Protein AF-A0A5P3VEY8-F1 (afdb_monomer)

pLDDT: mean 82.39, std 8.96, range [57.97, 95.94]

Sequence (77 aa):
MNMTRIIHDHTGQTIAIPAELAYANEDLTLQIERIGDELRIWSSSSHLAGLLAVFTSFPPDFLIEGRGDQTESKRTF

Nearest PDB structures (foldseek):
  6ifm-assembly1_F  TM=6.075E-01  e=1.864E-01  Salmonella enterica subsp. enterica serovar Typhimurium str. LT2
  9h6d-assembly1_D  TM=6.508E-01  e=3.292E-01  Escherichia coli KLY
  9h6b-assembly1_B  TM=6.111E-01  e=4.240E-01  Escherichia coli KLY
  9h6c-assembly1_B-2  TM=5.665E-01  e=3.736E-01  Escherichia coli KLY
  9h6c-assembly1_D-2  TM=6.552E-01  e=5.460E-01  Escherichia coli KLY

Foldseek 3Di:
DDDWDWDDDPPGIDTDDPPVRDDPDPPWDWDWDDDPPDIDIDTVPVPCVCVVVVVVVDDPCVQVVHPPDDDDDDDDD

Organism: NCBI:txid96344

Solvent-accessible surface area (backbone atoms only — not comparable to full-atom values): 5496 Å² total; per-residue (Å²): 137,87,88,67,61,80,42,79,57,100,87,52,80,43,72,64,70,55,81,96,71,48,73,95,59,86,94,63,59,69,44,76,49,77,58,90,92,44,77,50,74,46,76,51,65,82,65,65,74,5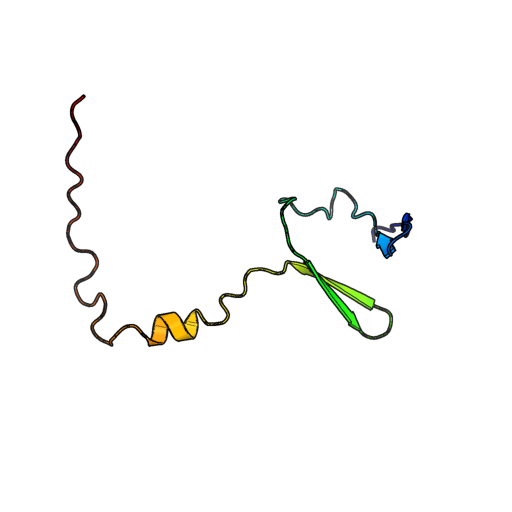8,45,65,58,58,61,66,68,52,59,96,66,66,62,74,83,54,88,64,88,79,81,82,75,83,82,84,130

Mean predicted aligned error: 12.78 Å

Radius of gyration: 23.07 Å; Cα contacts (8 Å, |Δi|>4): 42; chains: 1; bounding box: 55×45×46 Å

Secondary structure (DSSP, 8-state):
-----EEE-SSSEEEPPPGGG--S-SS--EEEEEETTEEEEEE-----TTHHHHHHTS-TTTTTTTT----------

Structure (mmCIF, N/CA/C/O backbone):
data_AF-A0A5P3VEY8-F1
#
_entry.id   AF-A0A5P3VEY8-F1
#
loop_
_atom_site.group_PDB
_atom_site.id
_atom_site.type_symbol
_atom_site.label_atom_id
_atom_site.label_alt_id
_atom_site.label_comp_id
_atom_site.label_asym_id
_atom_site.label_entity_id
_atom_site.label_seq_id
_atom_site.pdbx_PDB_ins_code
_atom_site.Cartn_x
_atom_site.Cartn_y
_atom_site.Cartn_z
_atom_site.occupancy
_atom_site.B_iso_or_equiv
_atom_site.auth_seq_id
_atom_site.auth_comp_id
_atom_site.auth_asym_id
_atom_site.auth_atom_id
_atom_site.pdbx_PDB_model_num
ATOM 1 N N . MET A 1 1 ? -0.281 -10.384 19.651 1.00 63.38 1 MET A N 1
ATOM 2 C CA . MET A 1 1 ? -1.580 -10.096 19.007 1.00 63.38 1 MET A CA 1
ATOM 3 C C . MET A 1 1 ? -2.005 -8.729 19.491 1.00 63.38 1 MET A C 1
ATOM 5 O O . MET A 1 1 ? -2.239 -8.585 20.684 1.00 63.38 1 MET A O 1
ATOM 9 N N . ASN A 1 2 ? -2.040 -7.736 18.607 1.00 76.56 2 ASN A N 1
ATOM 10 C CA . ASN A 1 2 ? -2.422 -6.377 18.979 1.00 76.56 2 ASN A CA 1
ATOM 11 C C . ASN A 1 2 ? -3.887 -6.212 18.572 1.00 76.56 2 ASN A C 1
ATOM 13 O O . ASN A 1 2 ? -4.220 -6.333 17.395 1.00 76.56 2 ASN A O 1
ATOM 17 N N . MET A 1 3 ? -4.770 -6.029 19.552 1.00 79.75 3 MET A N 1
ATOM 18 C CA . MET A 1 3 ? -6.184 -5.773 19.297 1.00 79.75 3 MET A CA 1
ATOM 19 C C . MET A 1 3 ? -6.387 -4.276 19.108 1.00 79.75 3 MET A C 1
ATOM 21 O O . MET A 1 3 ? -5.930 -3.470 19.914 1.00 79.75 3 MET A O 1
ATOM 25 N N . THR A 1 4 ? -7.092 -3.916 18.048 1.00 87.12 4 THR A N 1
ATOM 26 C CA . THR A 1 4 ? -7.477 -2.541 17.739 1.00 87.12 4 THR A CA 1
ATOM 27 C C . THR A 1 4 ? -8.987 -2.493 17.539 1.00 87.12 4 THR A C 1
ATOM 29 O O . THR A 1 4 ? -9.630 -3.509 17.262 1.00 87.12 4 THR A O 1
ATOM 32 N N . ARG A 1 5 ? -9.576 -1.322 17.781 1.00 84.88 5 ARG A N 1
ATOM 33 C CA . ARG A 1 5 ? -11.008 -1.086 17.636 1.00 84.88 5 ARG A CA 1
ATOM 34 C C . ARG A 1 5 ? -11.254 -0.327 16.340 1.00 84.88 5 ARG A C 1
ATOM 36 O O . ARG A 1 5 ? -10.547 0.623 16.016 1.00 84.88 5 ARG A O 1
ATOM 43 N N . ILE A 1 6 ? -12.318 -0.720 15.657 1.00 86.62 6 ILE A N 1
ATOM 44 C CA . ILE A 1 6 ? -12.881 0.038 14.551 1.00 86.62 6 ILE A CA 1
ATOM 45 C C . ILE A 1 6 ? -13.449 1.369 15.055 1.00 86.62 6 ILE A C 1
ATOM 47 O O . ILE A 1 6 ? -14.256 1.411 15.985 1.00 86.62 6 ILE A O 1
ATOM 51 N N . ILE A 1 7 ? -13.064 2.447 14.389 1.00 87.56 7 ILE A N 1
ATOM 52 C CA . ILE A 1 7 ? -13.641 3.774 14.546 1.00 87.56 7 ILE A CA 1
ATOM 53 C C . ILE A 1 7 ? -14.536 4.015 13.332 1.00 87.56 7 ILE A C 1
ATOM 55 O O . ILE A 1 7 ? -14.142 3.766 12.194 1.00 87.56 7 ILE A O 1
ATOM 59 N N . HIS A 1 8 ? -15.758 4.471 13.572 1.00 81.12 8 HIS A N 1
ATOM 60 C CA . HIS A 1 8 ? -16.671 4.847 12.501 1.00 81.12 8 HIS A CA 1
ATOM 61 C C . HIS A 1 8 ? -16.549 6.342 12.248 1.00 81.12 8 HIS A C 1
ATOM 63 O O . HIS A 1 8 ? -16.686 7.136 13.180 1.00 81.12 8 HIS A O 1
ATOM 69 N N . ASP A 1 9 ? -16.319 6.712 10.994 1.00 77.50 9 ASP A N 1
ATOM 70 C CA . ASP A 1 9 ? -16.472 8.082 10.531 1.00 77.50 9 ASP A CA 1
ATOM 71 C C . ASP A 1 9 ? -17.677 8.183 9.578 1.00 77.50 9 ASP A C 1
ATOM 73 O O . ASP A 1 9 ? -18.295 7.192 9.194 1.00 77.50 9 ASP A O 1
ATOM 77 N N . HIS A 1 10 ? -18.056 9.408 9.230 1.00 68.19 10 HIS A N 1
ATOM 78 C CA . HIS A 1 10 ? -19.179 9.726 8.341 1.00 68.19 10 HIS A CA 1
ATOM 79 C C . HIS A 1 10 ? -19.054 9.224 6.888 1.00 68.19 10 HIS A C 1
ATOM 81 O O . HIS A 1 10 ? -20.032 9.267 6.145 1.00 68.19 10 HIS A O 1
ATOM 87 N N . THR A 1 11 ? -17.880 8.759 6.473 1.00 81.62 11 THR A N 1
ATOM 88 C CA . THR A 1 11 ? -17.538 8.389 5.091 1.00 81.62 11 THR A CA 1
ATOM 89 C C . THR A 1 11 ? -17.077 6.936 4.963 1.00 81.62 11 THR A C 1
ATOM 91 O O . THR A 1 11 ? -17.006 6.419 3.850 1.00 81.62 11 THR A O 1
ATOM 94 N N . GLY A 1 12 ? -16.800 6.254 6.078 1.00 82.88 12 GLY A N 1
ATOM 95 C CA . GLY A 1 12 ? -16.265 4.905 6.081 1.00 82.88 12 GLY A CA 1
ATOM 96 C C . GLY A 1 12 ? -15.874 4.374 7.462 1.00 82.88 12 GLY A C 1
ATOM 97 O O . GLY A 1 12 ? -16.338 4.818 8.515 1.00 82.88 12 GLY A O 1
ATOM 98 N N . GLN A 1 13 ? -15.040 3.334 7.429 1.00 86.69 13 GLN A N 1
ATOM 99 C CA . GLN A 1 13 ? -14.525 2.641 8.602 1.00 86.69 13 GLN A CA 1
ATOM 100 C C . GLN A 1 13 ? -13.019 2.874 8.710 1.00 86.69 13 GLN A C 1
ATOM 102 O O . GLN A 1 13 ? -12.280 2.581 7.773 1.00 86.69 13 GLN A O 1
ATOM 107 N N . THR A 1 14 ? -12.570 3.341 9.870 1.00 89.06 14 THR A N 1
ATOM 108 C CA . THR A 1 14 ? -11.159 3.597 10.158 1.00 89.06 14 THR A CA 1
ATOM 109 C C . THR A 1 14 ? -10.647 2.593 11.194 1.00 89.06 14 THR A C 1
ATOM 111 O O . THR A 1 14 ? -11.306 2.327 12.200 1.00 89.06 14 THR A O 1
ATOM 114 N N . ILE A 1 15 ? -9.460 2.023 10.968 1.00 88.44 15 ILE A N 1
ATOM 115 C CA . ILE A 1 15 ? -8.787 1.114 11.909 1.00 88.44 15 ILE A CA 1
ATOM 116 C C . ILE A 1 15 ? -7.554 1.827 12.462 1.00 88.44 15 ILE A C 1
ATOM 118 O O . ILE A 1 15 ? -6.685 2.244 11.701 1.00 88.44 15 ILE A O 1
ATOM 122 N N . ALA A 1 16 ? -7.457 1.947 13.788 1.00 88.50 16 ALA A N 1
ATOM 123 C CA . ALA A 1 16 ? -6.256 2.485 14.419 1.00 88.50 16 ALA A CA 1
ATOM 124 C C . ALA A 1 16 ? -5.115 1.461 14.317 1.00 88.50 16 ALA A C 1
ATOM 126 O O . ALA A 1 16 ? -5.240 0.353 14.847 1.00 88.50 16 ALA A O 1
ATOM 127 N N . ILE A 1 17 ? -4.016 1.818 13.651 1.00 86.88 17 ILE A N 1
ATOM 128 C CA . ILE A 1 17 ? -2.804 0.992 13.601 1.00 86.88 17 ILE A CA 1
ATOM 129 C C . ILE A 1 17 ? -1.959 1.321 14.844 1.00 86.88 17 ILE A C 1
ATOM 131 O O . ILE A 1 17 ? -1.587 2.482 15.019 1.00 86.88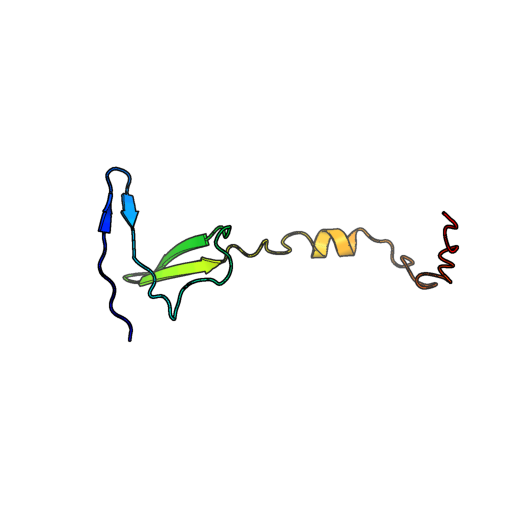 17 ILE A O 1
ATOM 135 N N . PRO A 1 18 ? -1.678 0.346 15.733 1.00 89.31 18 PRO A N 1
ATOM 136 C CA . PRO A 1 18 ? -0.811 0.555 16.892 1.00 89.31 18 PRO A CA 1
ATOM 137 C C . PRO A 1 18 ? 0.565 1.082 16.482 1.00 89.31 18 PRO A C 1
ATOM 139 O O . PRO A 1 18 ? 1.068 0.712 15.424 1.00 89.31 18 PRO A O 1
ATOM 142 N N . ALA A 1 19 ? 1.199 1.893 17.331 1.00 87.69 19 ALA A N 1
ATOM 143 C CA . ALA A 1 19 ? 2.489 2.515 17.023 1.00 87.69 19 ALA A CA 1
ATOM 144 C C . ALA A 1 19 ? 3.584 1.487 16.681 1.00 87.69 19 ALA A C 1
ATOM 146 O O . ALA A 1 19 ? 4.446 1.766 15.856 1.00 87.69 19 ALA A O 1
ATOM 147 N N . GLU A 1 20 ? 3.521 0.278 17.249 1.00 88.44 20 GLU A N 1
ATOM 148 C CA . GLU A 1 20 ? 4.478 -0.795 16.947 1.00 88.44 20 GLU A CA 1
ATOM 149 C C . GLU A 1 20 ? 4.306 -1.389 15.537 1.00 88.44 20 GLU A C 1
ATOM 151 O O . GLU A 1 20 ? 5.195 -2.084 15.051 1.00 88.44 20 GLU A O 1
ATOM 156 N N . LEU A 1 21 ? 3.158 -1.149 14.894 1.00 87.62 21 LEU A N 1
ATOM 157 C CA . LEU A 1 21 ? 2.802 -1.627 13.553 1.00 87.62 21 LEU A CA 1
ATOM 158 C C . LEU A 1 21 ? 2.665 -0.483 12.536 1.00 87.62 21 LEU A C 1
ATOM 160 O O . LEU A 1 21 ? 2.362 -0.739 11.371 1.00 87.62 21 LEU A O 1
ATOM 164 N N . ALA A 1 22 ? 2.843 0.767 12.968 1.00 87.25 22 ALA A N 1
ATOM 165 C CA . ALA A 1 22 ? 2.705 1.935 12.113 1.00 87.25 22 ALA A CA 1
ATOM 166 C C . ALA A 1 22 ? 3.784 1.946 11.018 1.00 87.25 22 ALA A C 1
ATOM 168 O O . ALA A 1 22 ? 4.941 1.585 11.247 1.00 87.25 22 ALA A O 1
ATOM 169 N N . TYR A 1 23 ? 3.407 2.379 9.815 1.00 85.06 23 TYR A N 1
ATOM 170 C CA . TYR A 1 23 ? 4.369 2.605 8.741 1.00 85.06 23 TYR A CA 1
ATOM 171 C C . TYR A 1 23 ? 5.298 3.769 9.101 1.00 85.06 23 TYR A C 1
ATOM 173 O O . TYR A 1 23 ? 4.873 4.753 9.697 1.00 85.06 23 TYR A O 1
ATOM 181 N N . ALA A 1 24 ? 6.567 3.676 8.701 1.00 82.69 24 ALA A N 1
ATOM 182 C CA . ALA A 1 24 ? 7.547 4.737 8.943 1.00 82.69 24 ALA A CA 1
ATOM 183 C C . ALA A 1 24 ? 7.308 6.000 8.092 1.00 82.69 24 ALA A C 1
ATOM 185 O O . ALA A 1 24 ? 7.818 7.064 8.427 1.00 82.69 24 ALA A O 1
ATOM 186 N N . ASN A 1 25 ? 6.582 5.871 6.976 1.00 79.62 25 ASN A N 1
ATOM 187 C CA . ASN A 1 25 ? 6.238 6.970 6.079 1.00 79.62 25 ASN A CA 1
ATOM 188 C C . ASN A 1 25 ? 4.721 7.197 6.106 1.00 79.62 25 ASN A C 1
ATOM 190 O O . ASN A 1 25 ? 3.961 6.246 5.917 1.00 79.62 25 ASN A O 1
ATOM 194 N N . GLU A 1 26 ? 4.311 8.446 6.323 1.00 72.94 26 GLU A N 1
ATOM 195 C CA . GLU A 1 26 ? 2.908 8.861 6.399 1.00 72.94 26 GLU A CA 1
ATOM 196 C C . GLU A 1 26 ? 2.282 9.080 5.009 1.00 72.94 26 GLU A C 1
ATOM 198 O O . GLU A 1 26 ? 1.087 8.851 4.837 1.00 72.94 26 GLU A O 1
ATOM 203 N N . ASP A 1 27 ? 3.084 9.407 3.988 1.00 77.81 27 ASP A N 1
ATOM 204 C CA . ASP A 1 27 ? 2.636 9.585 2.597 1.00 77.81 27 ASP A CA 1
ATOM 205 C C . ASP A 1 27 ? 2.645 8.255 1.824 1.00 77.81 27 ASP A C 1
ATOM 207 O O . ASP A 1 27 ? 3.294 8.091 0.785 1.00 77.81 27 ASP A O 1
ATOM 211 N N . LEU A 1 28 ? 1.944 7.253 2.356 1.00 82.00 28 LEU A N 1
ATOM 212 C CA . LEU A 1 28 ? 1.864 5.924 1.759 1.00 82.00 28 LEU A CA 1
ATOM 213 C C . LEU A 1 28 ? 0.457 5.637 1.233 1.00 82.00 28 LEU A C 1
ATOM 215 O O . LEU A 1 28 ? -0.527 5.677 1.966 1.00 82.00 28 LEU A O 1
ATOM 219 N N . THR A 1 29 ? 0.364 5.253 -0.040 1.00 84.62 29 THR A N 1
ATOM 220 C CA . THR A 1 29 ? -0.868 4.661 -0.576 1.00 84.62 29 THR A CA 1
ATOM 221 C C . THR A 1 29 ? -0.920 3.183 -0.203 1.00 84.62 29 THR A C 1
ATOM 223 O O . THR A 1 29 ? 0.045 2.447 -0.420 1.00 84.62 29 THR A O 1
ATOM 226 N N . LEU A 1 30 ? -2.049 2.734 0.338 1.00 87.00 30 LEU A N 1
ATOM 227 C CA . LEU A 1 30 ? -2.272 1.342 0.721 1.00 87.00 30 LEU A CA 1
ATOM 228 C C . LEU A 1 30 ? -3.268 0.684 -0.228 1.00 87.00 30 LEU A C 1
ATOM 230 O O . LEU A 1 30 ? -4.249 1.298 -0.644 1.00 87.00 30 LEU A O 1
ATOM 234 N N . GLN A 1 31 ? -3.018 -0.580 -0.546 1.00 88.56 31 GLN A N 1
ATOM 235 C CA . GLN A 1 31 ? -4.010 -1.456 -1.153 1.00 88.56 31 GLN A CA 1
ATOM 236 C C . GLN A 1 31 ? -4.694 -2.261 -0.051 1.00 88.56 31 GLN A C 1
ATOM 238 O O . GLN A 1 31 ? -4.066 -2.633 0.944 1.00 88.56 31 GLN A O 1
ATOM 243 N N . ILE A 1 32 ? -5.989 -2.503 -0.234 1.00 91.56 32 ILE A N 1
ATOM 244 C CA . ILE A 1 32 ? -6.813 -3.279 0.686 1.00 91.56 32 ILE A CA 1
ATOM 245 C C . ILE A 1 32 ? -7.648 -4.289 -0.097 1.00 91.56 32 ILE A C 1
ATOM 247 O O . ILE A 1 32 ? -8.292 -3.944 -1.086 1.00 91.56 32 ILE A O 1
ATOM 251 N N . GLU A 1 33 ? -7.654 -5.535 0.363 1.00 94.19 33 GLU A N 1
ATOM 252 C CA . GLU A 1 33 ? -8.460 -6.617 -0.201 1.00 94.19 33 GLU A CA 1
ATOM 253 C C . GLU A 1 33 ? -9.097 -7.443 0.915 1.00 94.19 33 GLU A C 1
ATOM 255 O O . GLU A 1 33 ? -8.504 -7.659 1.976 1.00 94.19 33 GLU A O 1
ATOM 260 N N . ARG A 1 34 ? -10.320 -7.922 0.667 1.00 95.06 34 ARG A N 1
ATOM 261 C CA . ARG A 1 34 ? -11.024 -8.837 1.563 1.00 95.06 34 ARG A CA 1
ATOM 262 C C . ARG A 1 34 ? -10.875 -10.273 1.077 1.00 95.06 34 ARG A C 1
ATOM 264 O O . ARG A 1 34 ? -11.272 -10.583 -0.042 1.00 95.06 34 ARG A O 1
ATOM 271 N N . ILE A 1 35 ? -10.391 -11.154 1.946 1.00 95.94 35 ILE A N 1
ATOM 272 C CA . ILE A 1 35 ? -10.269 -12.589 1.680 1.00 95.94 35 ILE A CA 1
ATOM 273 C C . ILE A 1 35 ? -11.016 -13.344 2.774 1.00 95.94 35 ILE A C 1
ATOM 275 O O . ILE A 1 35 ? -10.541 -13.460 3.902 1.00 95.94 35 ILE A O 1
ATOM 279 N N . GLY A 1 36 ? -12.211 -13.842 2.449 1.00 95.38 36 GLY A N 1
ATOM 280 C CA . GLY A 1 36 ? -13.100 -14.430 3.452 1.00 95.38 36 GLY A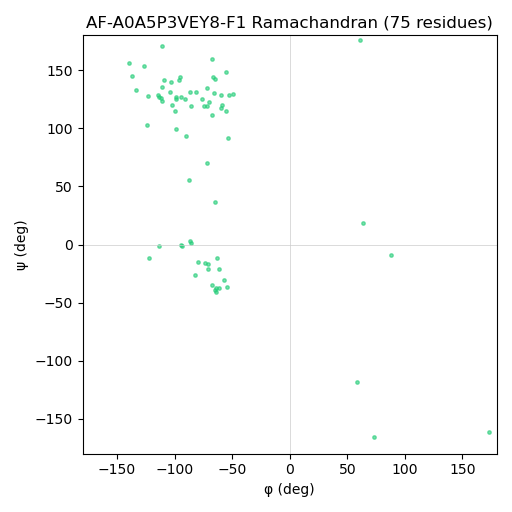 CA 1
ATOM 281 C C . GLY A 1 36 ? -13.424 -13.402 4.534 1.00 95.38 36 GLY A C 1
ATOM 282 O O . GLY A 1 36 ? -13.971 -12.345 4.220 1.00 95.38 36 GLY A O 1
ATOM 283 N N . ASP A 1 37 ? -13.045 -13.697 5.776 1.00 93.31 37 ASP A N 1
ATOM 284 C CA . ASP A 1 37 ? -13.240 -12.820 6.938 1.00 93.31 37 ASP A CA 1
ATOM 285 C C . 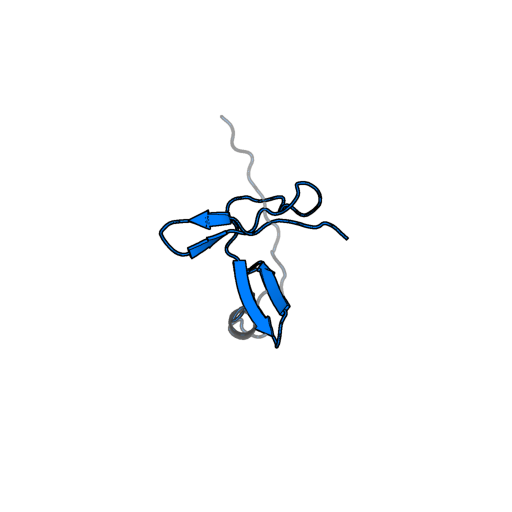ASP A 1 37 ? -12.033 -11.923 7.257 1.00 93.31 37 ASP A C 1
ATOM 287 O O . ASP A 1 37 ? -12.090 -11.115 8.183 1.00 93.31 37 ASP A O 1
ATOM 291 N N . GLU A 1 38 ? -10.955 -12.018 6.477 1.00 94.06 38 GLU A N 1
ATOM 292 C CA . GLU A 1 38 ? -9.744 -11.221 6.658 1.00 94.06 38 GLU A CA 1
ATOM 293 C C . GLU A 1 38 ? -9.748 -9.979 5.759 1.00 94.06 38 GLU A C 1
ATOM 295 O O . GLU A 1 38 ? -10.137 -10.034 4.589 1.00 94.06 38 GLU A O 1
ATOM 300 N N . LEU A 1 39 ? -9.250 -8.861 6.291 1.00 92.81 39 LEU A N 1
ATOM 301 C CA . LEU A 1 39 ? -8.812 -7.717 5.494 1.00 92.81 39 LEU A CA 1
ATOM 302 C C . LEU A 1 39 ? -7.288 -7.742 5.425 1.00 92.81 39 LEU A C 1
ATOM 304 O O . LEU A 1 39 ? -6.614 -7.667 6.453 1.00 92.81 39 LEU A O 1
ATOM 308 N N . ARG A 1 40 ? -6.747 -7.842 4.212 1.00 92.31 40 ARG A N 1
ATOM 309 C CA . ARG A 1 40 ? -5.313 -7.719 3.956 1.00 92.31 40 ARG A CA 1
ATOM 310 C C . ARG A 1 40 ? -5.027 -6.312 3.481 1.00 92.31 40 ARG A C 1
ATOM 312 O O . ARG A 1 40 ? -5.659 -5.832 2.547 1.00 92.31 40 ARG A O 1
ATOM 319 N N . ILE A 1 41 ? -4.080 -5.668 4.150 1.00 90.38 41 ILE A N 1
ATOM 320 C CA . ILE A 1 41 ? -3.638 -4.312 3.848 1.00 90.38 41 ILE A CA 1
ATOM 321 C C . ILE A 1 41 ? -2.141 -4.387 3.586 1.00 90.38 41 ILE A C 1
ATOM 323 O O . ILE A 1 41 ? -1.397 -4.950 4.390 1.00 90.38 41 ILE A O 1
ATOM 327 N N . TRP A 1 42 ? -1.700 -3.848 2.458 1.00 88.56 42 TRP A N 1
ATOM 328 C CA . TRP A 1 42 ? -0.285 -3.790 2.113 1.00 88.56 42 TRP A CA 1
ATOM 329 C C . TRP A 1 42 ? 0.048 -2.456 1.467 1.00 88.56 42 TRP A C 1
ATOM 331 O O . TRP A 1 42 ? -0.817 -1.769 0.917 1.00 88.56 42 TRP A O 1
ATOM 341 N N . SER A 1 43 ? 1.323 -2.074 1.545 1.00 86.62 43 SER A N 1
ATOM 342 C CA . SER A 1 43 ? 1.793 -0.895 0.838 1.00 86.62 43 SER A CA 1
ATOM 343 C C . SER A 1 43 ? 1.562 -1.088 -0.652 1.00 86.62 43 SER A C 1
ATOM 345 O O . SER A 1 43 ? 1.997 -2.080 -1.240 1.00 86.62 43 SER A O 1
ATOM 347 N N . SER A 1 44 ? 0.927 -0.105 -1.286 1.00 75.25 44 SER A N 1
ATOM 348 C CA . SER A 1 44 ? 1.038 0.061 -2.725 1.00 75.25 44 SER A CA 1
ATOM 349 C C . SER A 1 44 ? 2.450 0.567 -2.984 1.00 75.25 44 SER A C 1
ATOM 351 O O . SER A 1 44 ? 2.659 1.734 -3.305 1.00 75.25 44 SER A O 1
ATOM 353 N N . SER A 1 45 ? 3.456 -0.295 -2.789 1.00 65.06 45 SER A N 1
ATOM 354 C CA . SER A 1 45 ? 4.741 -0.070 -3.429 1.00 65.06 45 SER A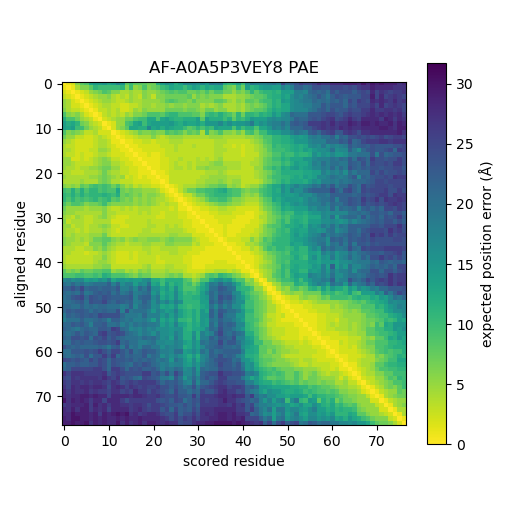 CA 1
ATOM 355 C C . SER A 1 45 ? 4.400 0.191 -4.884 1.00 65.06 45 SER A C 1
ATOM 357 O O . SER A 1 45 ? 3.583 -0.549 -5.445 1.00 65.06 45 SER A O 1
ATOM 359 N N . SER A 1 46 ? 4.921 1.277 -5.458 1.00 59.25 46 SER A N 1
ATOM 360 C CA . SER A 1 46 ? 4.907 1.468 -6.900 1.00 59.25 46 SER A CA 1
ATOM 361 C C . SER A 1 46 ? 5.540 0.213 -7.458 1.00 59.25 46 SER A C 1
ATOM 363 O O . SER A 1 46 ? 6.765 0.100 -7.510 1.00 59.25 46 SER A O 1
ATOM 365 N N . HIS A 1 47 ? 4.709 -0.787 -7.763 1.00 57.97 47 HIS A N 1
ATOM 366 C CA . HIS A 1 47 ? 5.174 -1.980 -8.405 1.00 57.97 47 HIS A CA 1
ATOM 367 C C . HIS A 1 47 ? 5.894 -1.408 -9.601 1.00 57.97 47 HIS A C 1
ATOM 369 O O . HIS A 1 47 ? 5.356 -0.581 -10.341 1.00 57.97 47 HIS A O 1
ATOM 375 N N . LEU A 1 48 ? 7.128 -1.836 -9.770 1.00 64.69 48 LEU A N 1
ATOM 376 C CA . LEU A 1 48 ? 7.893 -1.647 -10.983 1.00 64.69 48 LEU A CA 1
ATOM 377 C C . LEU A 1 48 ? 7.209 -2.433 -12.134 1.00 64.69 48 LEU A C 1
ATOM 379 O O . LEU A 1 48 ? 7.856 -3.055 -12.967 1.00 64.69 48 LEU A O 1
ATOM 383 N N . ALA A 1 49 ? 5.872 -2.465 -12.150 1.00 59.03 49 ALA A N 1
ATOM 384 C CA . ALA A 1 49 ? 4.997 -2.932 -13.189 1.00 59.03 49 ALA A CA 1
ATOM 385 C C . ALA A 1 49 ? 5.310 -2.086 -14.417 1.00 59.03 49 ALA A C 1
ATOM 387 O O . ALA A 1 49 ? 5.219 -0.861 -14.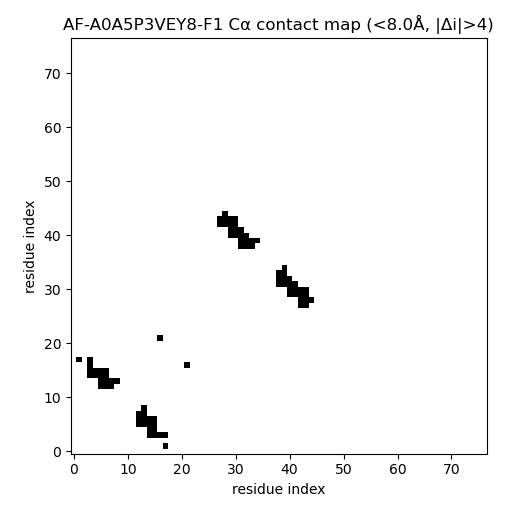398 1.00 59.03 49 ALA A O 1
ATOM 388 N N . GLY A 1 50 ? 5.779 -2.758 -15.461 1.00 65.38 50 GLY A N 1
ATOM 389 C CA . GLY A 1 50 ? 6.318 -2.103 -16.646 1.00 65.38 50 GLY A CA 1
ATOM 390 C C . GLY A 1 50 ? 7.809 -1.767 -16.571 1.00 65.38 50 GLY A C 1
ATOM 391 O O . GLY A 1 50 ? 8.379 -1.472 -17.611 1.00 65.38 50 GLY A O 1
ATOM 392 N N . LEU A 1 51 ? 8.499 -1.897 -15.431 1.00 79.38 51 LEU A N 1
ATOM 393 C CA . LEU A 1 51 ? 9.956 -1.697 -15.378 1.00 79.38 51 LEU A CA 1
ATOM 394 C C . LEU A 1 51 ? 10.697 -2.741 -16.211 1.00 79.38 51 LEU A C 1
ATOM 396 O O . LEU A 1 51 ? 11.660 -2.405 -16.886 1.00 79.38 51 LEU A O 1
ATOM 400 N N . LEU A 1 52 ? 10.226 -3.991 -16.229 1.00 78.62 52 LEU A N 1
ATOM 401 C CA . LEU A 1 52 ? 10.769 -4.985 -17.157 1.00 78.62 52 LEU A CA 1
ATOM 402 C C . LEU A 1 52 ? 10.560 -4.563 -18.615 1.00 78.62 52 LEU A C 1
ATOM 404 O O . LEU A 1 52 ? 11.473 -4.728 -19.411 1.00 78.62 52 LEU A O 1
ATOM 408 N N . ALA A 1 53 ? 9.419 -3.949 -18.949 1.00 82.44 53 ALA A N 1
ATOM 409 C CA . ALA A 1 53 ? 9.184 -3.414 -20.290 1.00 82.44 53 ALA A CA 1
ATOM 410 C C . ALA A 1 53 ? 10.152 -2.260 -20.624 1.00 82.44 53 ALA A C 1
ATOM 412 O O . ALA A 1 53 ? 10.676 -2.195 -21.735 1.00 82.44 53 ALA A O 1
ATOM 413 N N . VAL A 1 54 ? 10.450 -1.396 -19.647 1.00 83.81 54 VAL A N 1
ATOM 414 C CA . VAL A 1 54 ? 11.479 -0.349 -19.759 1.00 83.81 54 VAL A CA 1
ATOM 415 C C . VAL A 1 54 ? 12.872 -0.958 -19.931 1.00 83.81 54 VAL A C 1
ATOM 417 O O . VAL A 1 54 ? 13.640 -0.488 -20.756 1.00 83.81 54 VAL A O 1
ATOM 420 N N . PHE A 1 55 ? 13.211 -2.033 -19.218 1.00 82.62 55 PHE A N 1
ATOM 421 C CA . PHE A 1 55 ? 14.497 -2.700 -19.418 1.00 82.62 55 PHE A CA 1
ATOM 422 C C . PHE A 1 55 ? 14.602 -3.386 -20.784 1.00 82.62 55 PHE A C 1
ATOM 424 O O . PHE A 1 55 ? 15.670 -3.367 -21.383 1.00 82.62 55 PHE A O 1
ATOM 431 N N . THR A 1 56 ? 13.506 -3.943 -21.309 1.00 84.75 56 THR A N 1
ATOM 432 C CA . THR A 1 56 ? 13.486 -4.552 -22.651 1.00 84.75 56 THR A CA 1
ATOM 433 C C . THR A 1 56 ? 13.504 -3.540 -23.794 1.00 84.75 56 THR A C 1
ATOM 435 O O . THR A 1 56 ? 13.753 -3.935 -24.928 1.00 84.75 56 THR A O 1
ATOM 438 N N . SER A 1 57 ? 13.219 -2.258 -23.539 1.00 88.44 57 SER A N 1
ATOM 439 C CA . SER A 1 57 ? 13.295 -1.228 -24.580 1.00 88.44 57 SER A CA 1
ATOM 440 C C . SER A 1 57 ? 14.726 -0.760 -24.849 1.00 88.44 57 SER A C 1
ATOM 442 O O . SER A 1 57 ? 14.973 -0.144 -25.887 1.00 88.44 57 SER A O 1
ATOM 444 N N . PHE A 1 58 ? 15.674 -1.062 -23.954 1.00 91.25 58 PHE A N 1
ATOM 445 C CA . PHE A 1 58 ? 17.086 -0.814 -24.212 1.00 91.25 58 PHE A CA 1
ATOM 446 C C . PHE A 1 58 ? 17.621 -1.799 -25.263 1.00 91.25 58 PHE A C 1
ATOM 448 O O . PHE A 1 58 ? 17.341 -2.998 -25.182 1.00 91.25 58 PHE A O 1
ATOM 455 N N . PRO A 1 59 ? 18.395 -1.322 -26.252 1.00 87.94 59 PRO A N 1
ATOM 456 C CA . PRO A 1 59 ? 19.015 -2.202 -27.232 1.00 87.94 59 PRO A CA 1
ATOM 457 C C . PRO A 1 59 ? 20.096 -3.093 -26.581 1.00 87.94 59 PRO A C 1
ATOM 459 O O . PRO A 1 59 ? 20.603 -2.761 -25.507 1.00 87.94 59 PRO A O 1
ATOM 462 N N . PRO A 1 60 ? 20.472 -4.231 -27.202 1.00 86.00 60 PRO A N 1
ATOM 463 C CA . PRO A 1 60 ? 21.402 -5.204 -26.608 1.00 86.00 60 PRO A CA 1
ATOM 464 C C . PRO A 1 60 ? 22.802 -4.651 -26.315 1.00 86.00 60 PRO A C 1
ATOM 466 O O . PRO A 1 60 ? 23.541 -5.228 -25.523 1.00 86.00 60 PRO A O 1
ATOM 469 N N . ASP A 1 61 ? 23.171 -3.560 -26.980 1.00 89.88 61 ASP A N 1
ATOM 470 C CA . ASP A 1 61 ? 24.441 -2.854 -26.846 1.00 89.88 61 ASP A CA 1
ATOM 471 C C . ASP A 1 61 ? 24.403 -1.697 -25.838 1.00 89.88 61 ASP A C 1
ATOM 473 O O . ASP A 1 61 ? 25.423 -1.052 -25.579 1.00 89.88 61 ASP A O 1
ATOM 477 N N . PHE A 1 62 ? 23.246 -1.447 -25.223 1.00 86.81 62 PHE A N 1
ATOM 478 C CA . PHE A 1 62 ? 23.084 -0.401 -24.229 1.00 86.81 62 PHE A CA 1
ATOM 479 C C . PHE A 1 62 ? 24.041 -0.621 -23.049 1.00 86.81 62 PHE A C 1
ATOM 481 O O . PHE A 1 62 ? 23.976 -1.639 -22.363 1.00 86.81 62 PHE A O 1
ATOM 488 N N . LEU A 1 63 ? 24.919 0.360 -22.800 1.00 86.75 63 LEU A N 1
ATOM 489 C CA . LEU A 1 63 ? 25.946 0.341 -21.745 1.00 86.75 63 LEU A CA 1
ATOM 490 C C . LEU A 1 63 ? 27.032 -0.749 -21.873 1.00 86.75 63 LEU A C 1
ATOM 492 O O . LEU A 1 63 ? 27.738 -0.987 -20.893 1.00 86.75 63 LEU A O 1
ATOM 496 N N . ILE A 1 64 ? 27.249 -1.357 -23.049 1.00 89.06 64 ILE A N 1
ATOM 497 C CA . ILE A 1 64 ? 28.362 -2.314 -23.249 1.00 89.06 64 ILE A CA 1
ATOM 498 C C . ILE A 1 64 ? 29.728 -1.719 -22.857 1.00 89.06 64 ILE A C 1
ATOM 500 O O . ILE A 1 64 ? 30.557 -2.413 -22.273 1.00 89.06 64 ILE A O 1
ATOM 504 N N . GLU A 1 65 ? 29.953 -0.431 -23.121 1.00 87.62 65 GLU A N 1
ATOM 505 C CA . GLU A 1 65 ? 31.211 0.270 -22.804 1.00 87.62 65 GLU A CA 1
ATOM 506 C C . GLU A 1 65 ? 31.255 0.844 -21.371 1.00 87.62 65 GLU A C 1
ATOM 508 O O . GLU A 1 65 ? 32.223 1.491 -20.969 1.00 87.62 65 GLU A O 1
ATOM 513 N N . GLY A 1 66 ? 30.215 0.608 -20.565 1.00 85.62 66 GLY A N 1
ATOM 514 C CA . GLY A 1 66 ? 30.077 1.187 -19.232 1.00 85.62 66 GLY A CA 1
ATOM 515 C C . GL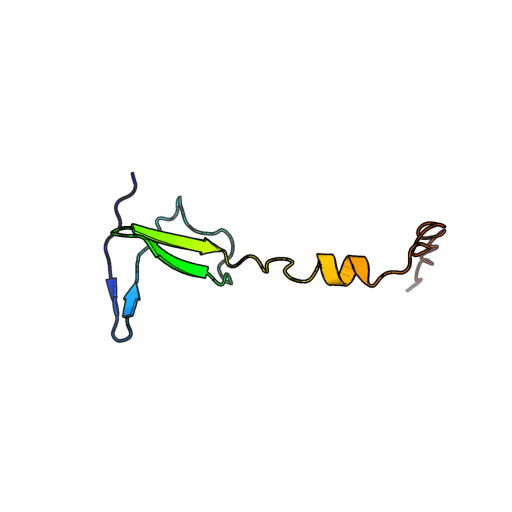Y A 1 66 ? 29.737 2.682 -19.251 1.00 85.62 66 GLY A C 1
ATOM 516 O O . GLY A 1 66 ? 29.296 3.241 -20.251 1.00 85.62 66 GLY A O 1
ATOM 517 N N . ARG A 1 67 ? 29.887 3.350 -18.101 1.00 81.19 67 ARG A N 1
ATOM 518 C CA . ARG A 1 67 ? 29.466 4.754 -17.909 1.00 81.19 67 ARG A CA 1
ATOM 519 C C . ARG A 1 67 ? 30.529 5.789 -18.346 1.00 81.19 67 ARG A C 1
ATOM 521 O O . ARG A 1 67 ? 30.288 6.990 -18.212 1.00 81.19 67 ARG A O 1
ATOM 528 N N . GLY A 1 68 ? 31.675 5.327 -18.859 1.00 82.38 68 GLY A N 1
ATOM 529 C CA . GLY A 1 68 ? 32.854 6.147 -19.164 1.00 82.38 68 GLY A CA 1
ATOM 530 C C . GLY A 1 68 ? 33.457 6.844 -17.934 1.00 82.38 68 GLY A C 1
ATOM 531 O O . GLY A 1 68 ? 32.907 6.776 -16.832 1.00 82.38 68 GLY A O 1
ATOM 532 N N . ASP A 1 69 ? 34.578 7.543 -18.123 1.00 81.12 69 ASP A N 1
ATOM 533 C CA . ASP A 1 69 ? 35.134 8.432 -17.097 1.00 81.12 69 ASP A CA 1
ATOM 534 C C . ASP A 1 69 ? 34.299 9.715 -17.003 1.00 81.12 69 ASP A C 1
ATOM 536 O O . ASP A 1 69 ? 34.187 10.488 -17.955 1.00 81.12 69 ASP A O 1
ATOM 540 N N . GLN A 1 70 ? 33.716 9.953 -15.831 1.00 75.50 70 GLN A N 1
ATOM 541 C CA . GLN A 1 70 ? 32.955 11.162 -15.529 1.00 75.50 70 GLN A CA 1
ATOM 542 C C . GLN A 1 70 ? 33.862 12.120 -14.752 1.00 75.50 70 GLN A C 1
ATOM 544 O O . GLN A 1 70 ? 34.064 11.960 -13.549 1.00 75.50 70 GLN A O 1
ATOM 549 N N . THR A 1 71 ? 34.437 13.114 -15.428 1.00 74.56 71 THR A N 1
ATOM 550 C CA . THR A 1 71 ? 35.224 14.167 -14.770 1.00 74.56 71 THR A CA 1
ATOM 551 C C . THR A 1 71 ? 34.312 15.325 -14.379 1.00 74.56 71 THR A C 1
ATOM 553 O O . THR A 1 71 ? 34.050 16.242 -15.157 1.00 74.56 71 THR A O 1
ATOM 556 N N . GLU A 1 72 ? 33.819 15.298 -13.140 1.00 75.25 72 GLU A N 1
ATOM 557 C CA . GLU A 1 72 ? 33.178 16.469 -12.546 1.00 75.25 72 GLU A CA 1
ATOM 558 C C . GLU A 1 72 ? 34.241 17.557 -12.325 1.00 75.25 72 GLU A C 1
ATOM 560 O O . GLU A 1 72 ? 35.158 17.417 -11.514 1.00 75.25 72 GLU A O 1
ATOM 565 N N . SER A 1 73 ? 34.153 18.647 -13.088 1.00 77.81 73 SER A N 1
ATOM 566 C CA . SER A 1 73 ? 35.069 19.775 -12.928 1.00 77.81 73 SER A CA 1
ATOM 567 C C . SER A 1 73 ? 34.681 20.580 -11.693 1.00 77.81 73 SER A C 1
ATOM 569 O O . SER A 1 73 ? 33.547 21.047 -11.572 1.00 77.81 73 SER A O 1
ATOM 571 N N . LYS A 1 74 ? 35.640 20.767 -10.780 1.00 77.88 74 LYS A N 1
ATOM 572 C CA . LYS A 1 74 ? 35.461 21.575 -9.572 1.00 77.88 74 LYS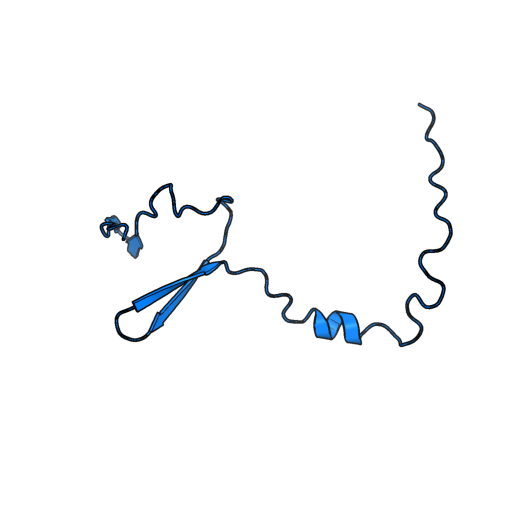 A CA 1
ATOM 573 C C . LYS A 1 74 ? 35.004 22.984 -9.959 1.00 77.88 74 LYS A C 1
ATOM 575 O O . LYS A 1 74 ? 35.751 23.730 -10.587 1.00 77.88 74 LYS A O 1
ATOM 580 N N . ARG A 1 75 ? 33.781 23.354 -9.572 1.00 77.00 75 ARG A N 1
ATOM 581 C CA . ARG A 1 75 ? 33.295 24.733 -9.692 1.00 77.00 75 ARG A CA 1
ATOM 582 C C . ARG A 1 75 ? 34.032 25.610 -8.679 1.00 77.00 75 ARG A C 1
ATOM 584 O O . ARG A 1 75 ? 33.996 25.331 -7.482 1.00 77.00 75 ARG A O 1
ATOM 591 N N . THR A 1 76 ? 34.703 26.648 -9.165 1.00 70.50 76 THR A N 1
ATOM 592 C CA . THR A 1 76 ? 35.303 27.696 -8.330 1.00 70.50 76 THR A CA 1
ATOM 593 C C . THR A 1 76 ? 34.274 28.814 -8.162 1.00 70.50 76 THR A C 1
ATOM 595 O O . THR A 1 76 ? 33.740 29.287 -9.165 1.00 70.50 76 THR A O 1
ATOM 598 N N . PHE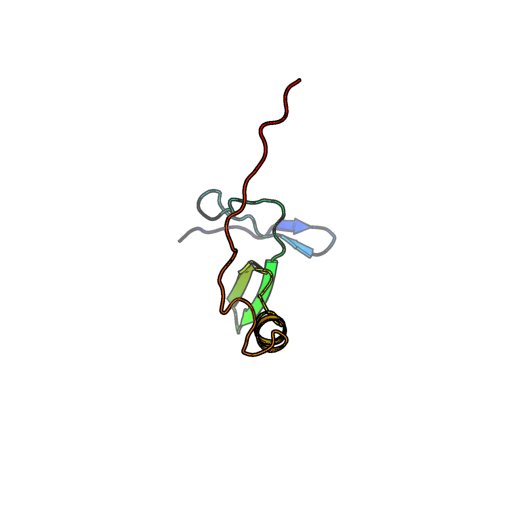 A 1 77 ? 33.968 29.168 -6.912 1.00 65.56 77 PHE A N 1
ATOM 599 C CA . PHE A 1 77 ? 33.108 30.296 -6.532 1.00 65.56 77 PHE A CA 1
ATOM 600 C C . PHE A 1 77 ? 33.929 31.576 -6.385 1.00 65.56 77 PHE A C 1
ATOM 602 O O . PHE A 1 77 ? 35.093 31.459 -5.934 1.00 65.56 77 PHE A O 1
#